Protein AF-A0AAJ4XY09-F1 (afdb_monomer_lite)

Secondary structure (DSSP, 8-state):
-PPP-----EEEEETTEEEEE-GGGTT-EEEEBTTTTBS-----HHHHHHHHHHHHHSHHHHHH-HHHHHHHTTS------SS-PPPPPHHHHHHH-GGG-

Sequence (101 aa):
MPGEYEEVPAIQGGKRCGVQWAPWMDDWFTSWSPRNSNNNAEGPWDHWVDLAIKILADPMTAIVRPEAHAVAVTLDQHDFYDETQRDLTEAELGARFPDNA

Foldseek 3Di:
DPDPDDDFDKQFLDQQWIWTADVVVPRDIATATNNVGDRDGDDDPSSVVSRVLRVLCDPVVCVVPVPSVVVSVPDDDDSSPPVPDDDDDPVRVCVVVVPVD

Structure (mmCIF, N/CA/C/O backbone):
data_AF-A0AAJ4XY09-F1
#
_entry.id   AF-A0AAJ4XY09-F1
#
loop_
_atom_site.group_PDB
_atom_site.id
_atom_site.type_symbol
_atom_site.label_atom_id
_atom_site.label_alt_id
_atom_site.label_comp_id
_atom_site.label_asym_id
_atom_site.label_entity_id
_atom_site.label_seq_id
_atom_site.pdbx_PDB_ins_code
_atom_site.Cartn_x
_atom_site.Cartn_y
_atom_site.Cartn_z
_atom_site.occupancy
_atom_site.B_iso_or_equiv
_atom_site.auth_seq_id
_atom_site.auth_comp_id
_atom_site.auth_asym_id
_atom_site.auth_atom_id
_atom_site.pdbx_PDB_model_num
ATOM 1 N N . MET A 1 1 ? 25.822 18.997 -15.446 1.00 45.72 1 MET A N 1
ATOM 2 C CA . MET A 1 1 ? 24.472 19.051 -16.045 1.00 45.72 1 MET A CA 1
ATOM 3 C C . MET A 1 1 ? 23.498 18.624 -14.962 1.00 45.72 1 MET A C 1
ATOM 5 O O . MET A 1 1 ? 23.892 17.745 -14.201 1.00 45.72 1 MET A O 1
ATOM 9 N N . PRO A 1 2 ? 22.324 19.256 -14.804 1.00 44.44 2 PRO A N 1
ATOM 10 C CA . PRO A 1 2 ? 21.312 18.721 -13.900 1.00 44.44 2 PRO A CA 1
ATOM 11 C C . PRO A 1 2 ? 21.002 17.306 -14.396 1.00 44.44 2 PRO A C 1
ATOM 13 O O . PRO A 1 2 ? 20.742 17.139 -15.587 1.00 44.44 2 PRO A O 1
ATOM 16 N N . GLY A 1 3 ? 21.189 16.312 -13.526 1.00 54.12 3 GLY A N 1
ATOM 17 C CA . GLY A 1 3 ? 21.030 14.902 -13.870 1.00 54.12 3 GLY A CA 1
ATO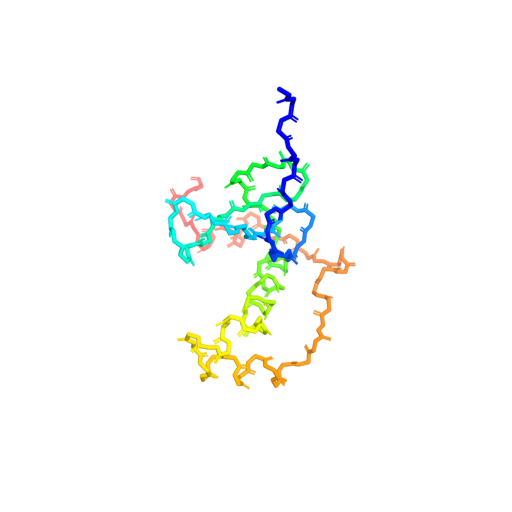M 18 C C . GLY A 1 3 ? 19.630 14.641 -14.407 1.00 54.12 3 GLY A C 1
ATOM 19 O O . GLY A 1 3 ? 18.671 15.272 -13.962 1.00 54.12 3 GLY A O 1
ATOM 20 N N . GLU A 1 4 ? 19.534 13.760 -15.395 1.00 53.94 4 GLU A N 1
ATOM 21 C CA . GLU A 1 4 ? 18.251 13.250 -15.865 1.00 53.94 4 GLU A CA 1
ATOM 22 C C . GLU A 1 4 ? 17.454 12.744 -14.656 1.00 53.94 4 GLU A C 1
ATOM 24 O O . GLU A 1 4 ? 17.968 11.989 -13.831 1.00 53.94 4 GLU A O 1
ATOM 29 N N . TYR A 1 5 ? 16.222 13.232 -14.507 1.00 57.69 5 TYR A N 1
ATOM 30 C CA . TYR A 1 5 ? 15.294 12.681 -13.529 1.00 57.69 5 TYR A CA 1
ATOM 31 C C . TYR A 1 5 ? 14.890 11.298 -14.027 1.00 57.69 5 TYR A C 1
ATOM 33 O O . TYR A 1 5 ? 14.153 11.189 -15.005 1.00 57.69 5 TYR A O 1
ATOM 41 N N . GLU A 1 6 ? 15.384 10.255 -13.371 1.00 64.69 6 GLU A N 1
ATOM 42 C CA . GLU A 1 6 ? 14.867 8.909 -13.568 1.00 64.69 6 GLU A CA 1
ATOM 43 C C . GLU A 1 6 ? 13.631 8.736 -12.682 1.00 64.69 6 GLU A C 1
ATOM 45 O O . GLU A 1 6 ? 13.673 8.964 -11.469 1.00 64.69 6 GLU A O 1
ATOM 50 N N . GLU A 1 7 ? 12.503 8.395 -13.300 1.00 71.19 7 GLU A N 1
ATOM 51 C CA . GLU A 1 7 ? 11.286 8.076 -12.566 1.00 71.19 7 GLU A CA 1
ATOM 52 C C . GLU A 1 7 ? 11.480 6.729 -11.868 1.00 71.19 7 GLU A C 1
ATOM 54 O O . GLU A 1 7 ? 11.664 5.698 -12.513 1.00 71.19 7 GLU A O 1
ATOM 59 N N . VAL A 1 8 ? 11.475 6.743 -10.536 1.00 76.81 8 VAL A N 1
ATOM 60 C CA . VAL A 1 8 ? 11.635 5.522 -9.748 1.00 76.81 8 VAL A CA 1
ATOM 61 C C . VAL A 1 8 ? 10.289 4.788 -9.695 1.00 76.81 8 VAL A C 1
ATOM 63 O O . VAL A 1 8 ? 9.316 5.380 -9.212 1.00 76.81 8 VAL A O 1
ATOM 66 N N . PRO A 1 9 ? 10.221 3.514 -10.131 1.00 85.94 9 PRO A N 1
ATOM 67 C CA . PRO A 1 9 ? 9.018 2.692 -10.069 1.00 85.94 9 PRO A CA 1
ATOM 68 C C . PRO A 1 9 ? 8.339 2.727 -8.696 1.00 85.94 9 PRO A C 1
ATOM 70 O O . PRO A 1 9 ? 8.988 2.590 -7.653 1.00 85.94 9 PRO A O 1
ATOM 73 N N . ALA A 1 10 ? 7.016 2.884 -8.702 1.00 91.12 10 ALA A N 1
ATOM 74 C CA . ALA A 1 10 ? 6.201 2.935 -7.497 1.00 91.12 10 ALA A CA 1
ATOM 75 C C . ALA A 1 10 ? 4.856 2.228 -7.697 1.00 91.12 10 ALA A C 1
ATOM 77 O O . ALA A 1 10 ? 4.264 2.284 -8.774 1.00 91.12 10 ALA A O 1
ATOM 78 N N . ILE A 1 11 ? 4.352 1.621 -6.622 1.00 92.25 11 ILE A N 1
ATOM 79 C CA . ILE A 1 11 ? 3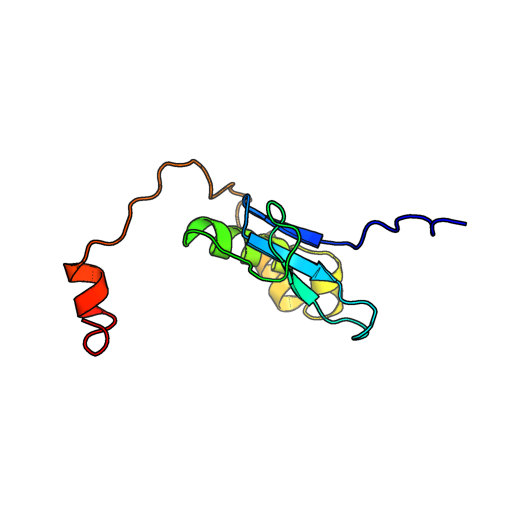.012 1.029 -6.546 1.00 92.25 11 ILE A CA 1
ATOM 80 C C . ILE A 1 11 ? 2.174 1.909 -5.618 1.00 92.25 11 ILE A C 1
ATOM 82 O O . ILE A 1 11 ? 2.573 2.186 -4.484 1.00 92.25 11 ILE A O 1
ATOM 86 N N . GLN A 1 12 ? 1.022 2.377 -6.100 1.00 90.62 12 GLN A N 1
ATOM 87 C CA . GLN A 1 12 ? 0.187 3.363 -5.406 1.00 90.62 12 GLN A CA 1
ATOM 88 C C . GLN A 1 12 ? -1.163 2.759 -5.015 1.00 90.62 12 GLN A C 1
ATOM 90 O O . GLN A 1 12 ? -1.945 2.391 -5.892 1.00 90.62 12 GLN A O 1
ATOM 95 N N . GLY A 1 13 ? -1.455 2.709 -3.714 1.00 84.56 13 GLY A N 1
ATOM 96 C CA . GLY A 1 13 ? -2.765 2.306 -3.180 1.00 84.56 13 GLY A CA 1
ATOM 97 C C . GLY A 1 13 ? -3.685 3.478 -2.836 1.00 84.56 13 GLY A C 1
ATOM 98 O O . GLY A 1 13 ? -4.795 3.294 -2.366 1.00 84.56 13 GLY A O 1
ATOM 99 N N . GLY A 1 14 ? -3.220 4.714 -3.016 1.00 85.00 14 GLY A N 1
ATOM 100 C CA . GLY A 1 14 ? -4.033 5.902 -2.795 1.00 85.00 14 GLY A CA 1
ATOM 101 C C . GLY A 1 14 ? -3.207 7.179 -2.829 1.00 85.00 14 GLY A C 1
ATOM 102 O O . GLY A 1 14 ? -1.992 7.164 -3.024 1.00 85.00 14 GLY A O 1
ATOM 103 N N . LYS A 1 15 ? -3.856 8.319 -2.571 1.00 82.50 15 LYS A N 1
ATOM 104 C CA . LYS A 1 15 ? -3.250 9.657 -2.727 1.00 82.50 15 LYS A CA 1
ATOM 105 C C . LYS A 1 15 ? -1.941 9.859 -1.951 1.00 82.50 15 LYS A C 1
ATOM 107 O O . LYS A 1 15 ? -1.072 10.622 -2.367 1.00 82.50 15 LYS A O 1
ATOM 112 N N . ARG A 1 16 ? -1.830 9.239 -0.779 1.00 89.12 16 ARG A N 1
ATOM 113 C CA . ARG A 1 16 ? -0.708 9.394 0.160 1.00 89.12 16 ARG A CA 1
ATOM 114 C C . ARG A 1 16 ? -0.085 8.056 0.574 1.00 89.12 16 ARG A C 1
ATOM 116 O O . ARG A 1 16 ? 0.825 8.064 1.395 1.00 89.12 16 ARG A O 1
ATOM 123 N N . CYS A 1 17 ? -0.550 6.945 0.004 1.00 92.94 17 CYS A N 1
ATOM 124 C CA . CYS A 1 17 ? -0.192 5.593 0.416 1.00 92.94 17 CYS A CA 1
ATOM 125 C C . CYS A 1 17 ? 0.375 4.820 -0.779 1.00 92.94 17 CYS A C 1
ATOM 127 O O . CYS A 1 17 ? -0.321 4.579 -1.768 1.00 92.94 17 CYS A O 1
ATOM 129 N N . GLY A 1 18 ? 1.648 4.454 -0.699 1.00 94.25 18 GLY A N 1
ATOM 130 C CA . GLY A 1 18 ? 2.331 3.697 -1.733 1.00 94.25 18 GLY A CA 1
ATOM 131 C C . GLY A 1 18 ? 3.656 3.127 -1.250 1.00 94.25 18 GLY A C 1
ATOM 132 O O . GLY A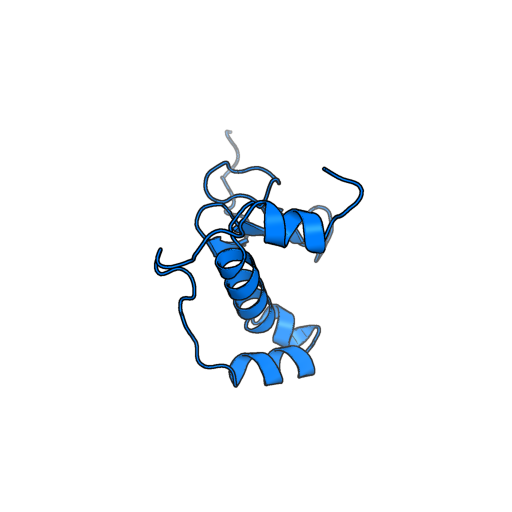 1 18 ? 4.089 3.359 -0.116 1.00 94.25 18 GLY A O 1
ATOM 133 N N . VAL A 1 19 ? 4.308 2.394 -2.145 1.00 95.25 19 VAL A N 1
ATOM 134 C CA . VAL A 1 19 ? 5.693 1.952 -1.994 1.00 95.25 19 VAL A CA 1
ATOM 135 C C . VAL A 1 19 ? 6.500 2.357 -3.219 1.00 95.25 19 VAL A C 1
ATOM 137 O O . VAL A 1 19 ? 5.978 2.369 -4.332 1.00 95.25 19 VAL A O 1
ATOM 140 N N . GLN A 1 20 ? 7.769 2.689 -3.015 1.00 94.44 20 GLN A N 1
ATOM 141 C CA . GLN A 1 20 ? 8.697 3.075 -4.074 1.00 94.44 20 GLN A CA 1
ATOM 142 C C . GLN A 1 20 ? 9.936 2.186 -4.017 1.00 94.44 20 GLN A C 1
ATOM 144 O O . GLN A 1 20 ? 10.436 1.891 -2.925 1.00 94.44 20 GLN A O 1
ATOM 149 N N . TRP A 1 21 ? 10.417 1.757 -5.184 1.00 92.56 21 TRP A N 1
ATOM 150 C CA . TRP A 1 21 ? 11.645 0.977 -5.282 1.00 92.56 21 TRP A CA 1
ATOM 151 C C . TRP A 1 21 ? 12.827 1.780 -4.722 1.00 92.56 21 TRP A C 1
ATOM 153 O O . TRP A 1 21 ? 12.983 2.965 -5.004 1.00 92.56 21 TRP A O 1
ATOM 163 N N . ALA A 1 22 ? 13.655 1.153 -3.896 1.00 90.62 22 ALA A N 1
ATOM 164 C CA . ALA A 1 22 ? 14.868 1.740 -3.353 1.00 90.62 22 ALA A CA 1
ATOM 165 C C . ALA A 1 22 ? 16.072 1.088 -4.048 1.00 90.62 22 ALA A C 1
ATOM 167 O O . ALA A 1 22 ? 16.619 0.125 -3.518 1.00 90.62 22 ALA A O 1
ATOM 168 N N . PRO A 1 23 ? 16.528 1.600 -5.209 1.00 86.44 23 PRO A N 1
ATOM 169 C CA . PRO A 1 23 ? 17.584 0.951 -5.996 1.00 86.44 23 PRO A CA 1
ATOM 170 C C . PRO A 1 23 ? 18.928 0.862 -5.258 1.00 86.44 23 PRO A C 1
ATOM 172 O O . PRO A 1 23 ? 19.768 0.027 -5.568 1.00 86.44 23 PRO A O 1
ATOM 175 N N . TRP A 1 24 ? 19.138 1.712 -4.251 1.00 86.00 24 TRP A N 1
ATOM 176 C CA . TRP A 1 24 ? 20.308 1.674 -3.369 1.00 86.00 24 TRP A CA 1
ATOM 177 C C . TRP A 1 24 ? 20.240 0.558 -2.307 1.00 86.00 24 TRP A C 1
ATOM 179 O O . TRP A 1 24 ? 21.202 0.367 -1.567 1.00 86.00 24 TRP A O 1
ATOM 189 N N . MET A 1 25 ? 19.117 -0.160 -2.231 1.00 89.62 25 MET A N 1
ATOM 190 C CA . MET A 1 25 ? 18.871 -1.336 -1.392 1.00 89.62 25 MET A CA 1
ATOM 191 C C . MET A 1 25 ? 18.520 -2.568 -2.245 1.00 89.62 25 MET A C 1
ATOM 193 O O . MET A 1 25 ? 17.739 -3.413 -1.816 1.00 89.62 25 MET A O 1
ATOM 197 N N . ASP A 1 26 ? 19.056 -2.662 -3.462 1.00 88.62 26 ASP A N 1
ATOM 198 C CA . ASP A 1 26 ? 18.799 -3.763 -4.394 1.00 88.62 26 ASP A CA 1
ATOM 199 C C . ASP A 1 26 ? 17.316 -3.899 -4.771 1.00 88.62 26 ASP A C 1
ATOM 201 O O . ASP A 1 26 ? 16.803 -3.058 -5.498 1.00 88.62 26 ASP A O 1
ATOM 205 N N . ASP A 1 27 ? 16.617 -4.944 -4.323 1.00 85.81 27 ASP A N 1
ATOM 206 C CA . ASP A 1 27 ? 15.222 -5.258 -4.663 1.00 85.81 27 ASP A CA 1
ATOM 207 C C . ASP A 1 27 ? 14.203 -4.764 -3.619 1.00 85.81 27 ASP A C 1
ATOM 209 O O . ASP A 1 27 ? 13.033 -5.153 -3.638 1.00 85.81 27 ASP A O 1
ATOM 213 N N . TRP A 1 28 ? 14.625 -3.889 -2.703 1.00 89.75 28 TRP A N 1
ATOM 214 C CA . TRP A 1 28 ? 13.768 -3.411 -1.623 1.00 89.75 28 TRP A CA 1
ATOM 215 C C . TRP A 1 28 ? 12.846 -2.282 -2.064 1.00 89.75 28 TRP A C 1
ATOM 217 O O . TRP A 1 28 ? 13.191 -1.422 -2.871 1.00 89.75 28 TRP A O 1
ATOM 227 N N . PHE A 1 29 ? 11.679 -2.235 -1.432 1.00 92.50 29 PHE A N 1
ATOM 228 C CA . PHE A 1 29 ? 10.723 -1.146 -1.558 1.00 92.50 29 PHE A CA 1
ATOM 229 C C . PHE A 1 29 ? 10.560 -0.459 -0.208 1.00 92.50 29 PHE A C 1
ATOM 231 O O . PHE A 1 29 ? 10.552 -1.102 0.842 1.00 92.50 29 PHE A O 1
ATOM 238 N N . THR A 1 30 ? 10.416 0.860 -0.231 1.00 93.44 30 THR A N 1
ATOM 239 C CA . THR A 1 30 ? 10.200 1.673 0.970 1.00 93.44 30 THR A CA 1
ATOM 240 C C . THR A 1 30 ? 8.818 2.303 0.934 1.00 93.44 30 THR A C 1
ATOM 242 O O . THR A 1 30 ? 8.269 2.538 -0.144 1.00 93.44 30 THR A O 1
ATOM 245 N N . SER A 1 31 ? 8.241 2.576 2.109 1.00 93.69 31 SER A N 1
ATOM 246 C CA . SER A 1 31 ? 7.015 3.371 2.206 1.00 93.69 31 SER A CA 1
ATOM 247 C C . SER A 1 31 ? 7.206 4.687 1.466 1.00 93.69 31 SER A C 1
ATOM 249 O O . SER A 1 31 ? 8.268 5.300 1.562 1.00 93.69 31 SER A O 1
ATOM 251 N N . TRP A 1 32 ? 6.189 5.122 0.730 1.00 93.81 32 TRP A N 1
ATOM 252 C CA . TRP A 1 32 ? 6.241 6.346 -0.052 1.00 93.81 32 TRP A CA 1
ATOM 253 C C . TRP A 1 32 ? 4.877 7.035 -0.109 1.00 93.81 32 TRP A C 1
ATOM 255 O O . TRP A 1 32 ? 3.835 6.392 -0.225 1.00 93.81 32 TRP A O 1
ATOM 265 N N . SER A 1 33 ? 4.887 8.363 -0.025 1.00 91.81 33 SER A N 1
ATOM 266 C CA . SER A 1 33 ? 3.708 9.208 -0.182 1.00 91.81 33 SER A CA 1
ATOM 267 C C . SER A 1 33 ? 3.708 9.849 -1.569 1.00 91.81 33 SER A C 1
ATOM 269 O O . SER A 1 33 ? 4.491 10.778 -1.782 1.00 91.81 33 SER A O 1
ATOM 271 N N . PRO A 1 34 ? 2.807 9.456 -2.491 1.00 86.62 34 PRO A N 1
ATOM 272 C CA . PRO A 1 34 ? 2.746 10.058 -3.824 1.00 86.62 34 PRO A CA 1
ATOM 273 C C . PRO A 1 34 ? 2.516 11.570 -3.797 1.00 86.62 34 PRO A C 1
ATOM 275 O O . PRO A 1 34 ? 3.096 12.318 -4.578 1.00 86.62 34 PRO A O 1
ATOM 278 N N . ARG A 1 35 ? 1.702 12.046 -2.846 1.00 87.75 35 ARG A N 1
ATOM 279 C CA . ARG A 1 35 ? 1.418 13.475 -2.671 1.00 87.75 35 ARG A CA 1
ATOM 280 C C . ARG A 1 35 ? 2.603 14.272 -2.128 1.00 87.75 35 ARG A C 1
ATOM 282 O O . ARG A 1 35 ? 2.800 15.407 -2.552 1.00 87.75 35 ARG A O 1
ATOM 289 N N . ASN A 1 36 ? 3.308 13.736 -1.132 1.00 88.12 36 ASN A N 1
ATOM 290 C CA . ASN A 1 36 ? 4.330 14.486 -0.392 1.00 88.12 36 ASN A CA 1
ATOM 291 C C . ASN A 1 36 ? 5.757 14.176 -0.874 1.00 88.12 36 ASN A C 1
ATOM 293 O O . ASN A 1 36 ? 6.696 14.830 -0.430 1.00 88.12 36 ASN A O 1
ATOM 297 N N . SER A 1 37 ? 5.917 13.182 -1.755 1.00 89.19 37 SER A N 1
ATOM 298 C CA . SER A 1 37 ? 7.196 12.693 -2.273 1.00 89.19 37 SER A CA 1
ATOM 299 C C . SER A 1 37 ? 8.221 12.396 -1.169 1.00 89.19 37 SER A C 1
ATOM 301 O O . SER A 1 37 ? 9.385 12.784 -1.255 1.00 89.19 37 SER A O 1
ATOM 303 N N . ASN A 1 38 ? 7.779 11.729 -0.103 1.00 89.06 38 ASN A N 1
ATOM 304 C CA . ASN A 1 38 ? 8.610 11.340 1.036 1.00 89.06 38 ASN A CA 1
ATOM 305 C C . ASN A 1 38 ? 8.267 9.920 1.501 1.00 89.06 38 ASN A C 1
ATOM 307 O O . ASN A 1 38 ? 7.310 9.322 1.013 1.00 89.06 38 ASN A O 1
ATOM 311 N N . ASN A 1 39 ? 9.007 9.391 2.476 1.00 90.06 39 ASN A N 1
ATOM 312 C CA . ASN A 1 39 ? 8.819 8.019 2.946 1.00 90.06 39 ASN A CA 1
ATOM 313 C C . ASN A 1 39 ? 7.694 7.820 3.980 1.00 90.06 39 ASN A C 1
ATOM 315 O O . ASN A 1 39 ? 7.676 6.819 4.694 1.00 90.06 39 ASN A O 1
ATOM 319 N N . ASN A 1 40 ? 6.726 8.738 4.043 1.00 90.19 40 ASN A N 1
ATOM 320 C CA . ASN A 1 40 ? 5.612 8.681 4.990 1.00 90.19 40 ASN A CA 1
ATOM 321 C C . ASN A 1 40 ? 4.329 8.248 4.276 1.00 90.19 40 ASN A C 1
ATOM 323 O O . ASN A 1 40 ? 3.444 9.068 4.029 1.00 90.19 40 ASN A O 1
ATOM 327 N N . ALA A 1 41 ? 4.241 6.965 3.919 1.00 91.25 41 ALA A N 1
ATOM 328 C CA . ALA A 1 41 ? 2.991 6.405 3.416 1.00 91.25 41 ALA A CA 1
ATOM 329 C C . ALA A 1 41 ? 1.908 6.531 4.499 1.00 91.25 41 ALA A C 1
ATOM 331 O O . ALA A 1 41 ? 2.062 6.023 5.608 1.00 91.25 41 ALA A O 1
ATOM 332 N N . GLU A 1 42 ? 0.823 7.226 4.177 1.00 90.44 42 GLU A N 1
ATOM 333 C CA . GLU A 1 42 ? -0.281 7.499 5.092 1.00 90.44 42 GLU A CA 1
ATOM 334 C C . GLU A 1 42 ? -1.617 7.351 4.361 1.00 90.44 42 GLU A C 1
ATOM 336 O O . GLU A 1 42 ? -1.753 7.665 3.174 1.00 90.44 42 GLU A O 1
ATOM 341 N N . GLY A 1 43 ? -2.630 6.873 5.073 1.00 87.75 43 GLY A N 1
ATOM 342 C CA . GLY A 1 43 ? -3.957 6.705 4.509 1.00 87.75 43 GLY A CA 1
ATOM 343 C C . GLY A 1 43 ? -4.909 5.949 5.433 1.00 87.75 43 GLY A C 1
ATOM 344 O O . GLY A 1 43 ? -4.449 5.296 6.375 1.00 87.75 43 GLY A O 1
ATOM 345 N N . PRO A 1 44 ? -6.219 6.062 5.170 1.00 88.06 44 PRO A N 1
ATOM 346 C CA . PRO A 1 44 ? -7.243 5.201 5.748 1.00 88.06 44 PRO A CA 1
ATOM 347 C C . PRO A 1 44 ? -7.052 3.724 5.348 1.00 88.06 44 PRO A C 1
ATOM 349 O O . PRO A 1 44 ? -6.189 3.380 4.540 1.00 88.06 44 PRO A O 1
ATOM 352 N N . TRP A 1 45 ? -7.800 2.827 5.998 1.00 87.62 45 TRP A N 1
ATOM 353 C CA . TRP A 1 45 ? -7.615 1.371 5.881 1.00 87.62 45 TRP A CA 1
ATOM 354 C C . TRP A 1 45 ? -7.790 0.828 4.461 1.00 87.62 45 TRP A C 1
ATOM 356 O O . TRP A 1 45 ? -7.035 -0.046 4.047 1.00 87.62 45 TRP A O 1
ATOM 366 N N . ASP A 1 46 ? -8.760 1.352 3.729 1.00 87.19 46 ASP A N 1
ATOM 367 C CA . ASP A 1 46 ? -9.017 1.082 2.314 1.00 87.19 46 ASP A CA 1
ATOM 368 C C . ASP A 1 46 ? -7.787 1.334 1.430 1.00 87.19 46 ASP A C 1
ATOM 370 O O . ASP A 1 46 ? -7.433 0.462 0.641 1.00 87.19 46 ASP A O 1
ATOM 374 N N . HIS A 1 47 ? -7.061 2.443 1.627 1.00 89.00 47 HIS A N 1
ATOM 375 C CA . HIS A 1 47 ? -5.819 2.715 0.893 1.00 89.00 47 HIS A CA 1
ATOM 376 C C . HIS A 1 47 ? -4.762 1.629 1.141 1.00 89.00 47 HIS A C 1
ATOM 378 O O . HIS A 1 47 ? -4.023 1.248 0.233 1.00 89.00 47 HIS A O 1
ATOM 384 N N . TRP A 1 48 ? -4.658 1.137 2.381 1.00 90.81 48 TRP A N 1
ATOM 385 C CA . TRP A 1 48 ? -3.707 0.078 2.732 1.00 90.81 48 TRP A CA 1
ATOM 386 C C . TRP A 1 48 ? -4.111 -1.276 2.148 1.00 90.81 48 TRP A C 1
ATOM 388 O O . TRP A 1 48 ? -3.244 -2.028 1.704 1.00 90.81 48 TRP A O 1
ATOM 398 N N . VAL A 1 49 ? -5.410 -1.586 2.139 1.00 89.50 49 VAL A N 1
ATOM 399 C CA . VAL A 1 49 ? -5.946 -2.809 1.526 1.00 89.50 49 VAL A CA 1
ATOM 400 C C . VAL A 1 49 ? -5.724 -2.789 0.015 1.00 89.50 49 VAL A C 1
ATOM 402 O O . VAL A 1 49 ? -5.190 -3.754 -0.530 1.00 89.50 49 VAL A O 1
ATOM 405 N N . ASP A 1 50 ? -6.047 -1.678 -0.645 1.00 88.56 50 ASP A N 1
ATOM 406 C CA . ASP A 1 50 ? -5.820 -1.494 -2.078 1.00 88.56 50 ASP A CA 1
ATOM 407 C C . ASP A 1 50 ? -4.323 -1.575 -2.428 1.00 88.56 50 ASP A C 1
ATOM 409 O O . ASP A 1 50 ? -3.931 -2.304 -3.344 1.00 88.56 50 ASP A O 1
ATOM 413 N N . LEU A 1 51 ? -3.453 -0.935 -1.633 1.00 91.50 51 LEU A N 1
ATOM 414 C CA . LEU A 1 51 ? -2.001 -1.063 -1.790 1.00 91.50 51 LEU A CA 1
ATOM 415 C C . LEU A 1 51 ? -1.548 -2.526 -1.701 1.00 91.50 51 LEU A C 1
ATOM 417 O O . LEU A 1 51 ? -0.758 -2.974 -2.531 1.00 91.50 51 LEU A O 1
ATOM 421 N N . ALA A 1 52 ? -2.034 -3.275 -0.709 1.00 91.50 52 ALA A N 1
ATOM 422 C CA . ALA A 1 52 ? -1.660 -4.673 -0.526 1.00 91.50 52 ALA A CA 1
ATOM 423 C C . ALA A 1 52 ? -2.080 -5.536 -1.725 1.00 91.50 52 ALA A C 1
ATOM 425 O O . ALA A 1 52 ? -1.279 -6.334 -2.211 1.00 91.50 52 ALA A O 1
ATOM 426 N N . ILE A 1 53 ? -3.296 -5.347 -2.242 1.00 90.62 53 ILE A N 1
ATOM 427 C CA . ILE A 1 53 ? -3.786 -6.072 -3.423 1.00 90.62 53 ILE A CA 1
ATOM 428 C C . ILE A 1 53 ? -2.926 -5.744 -4.645 1.00 90.62 53 ILE A C 1
ATOM 430 O O . ILE A 1 53 ? -2.496 -6.658 -5.348 1.00 90.62 53 ILE A O 1
ATOM 434 N N . LYS A 1 54 ? -2.602 -4.465 -4.863 1.00 90.81 54 LYS A N 1
ATOM 435 C CA . LYS A 1 54 ? -1.740 -4.030 -5.970 1.00 90.81 54 LYS A CA 1
ATOM 436 C C . LYS A 1 54 ? -0.325 -4.596 -5.873 1.00 90.81 54 LYS A C 1
ATOM 438 O O . LYS A 1 54 ? 0.193 -5.065 -6.878 1.00 90.81 54 LYS A O 1
ATOM 443 N N . ILE A 1 55 ? 0.275 -4.621 -4.678 1.00 93.00 55 ILE A N 1
ATOM 444 C CA . ILE A 1 55 ? 1.579 -5.268 -4.449 1.00 93.00 55 ILE A CA 1
ATOM 445 C C . ILE A 1 55 ? 1.500 -6.753 -4.808 1.00 93.00 55 ILE A C 1
ATOM 447 O O . ILE A 1 55 ? 2.377 -7.273 -5.494 1.00 93.00 55 ILE A O 1
ATOM 451 N N . LEU A 1 56 ? 0.454 -7.453 -4.366 1.00 93.44 56 LEU A N 1
ATOM 452 C CA . LEU A 1 56 ? 0.317 -8.882 -4.635 1.00 93.44 56 LEU A CA 1
ATOM 453 C C . LEU A 1 56 ? 0.052 -9.186 -6.120 1.00 93.44 56 LEU A C 1
ATOM 455 O O . LEU A 1 56 ? 0.539 -10.191 -6.638 1.00 93.44 56 LEU A O 1
ATOM 459 N N . ALA A 1 57 ? -0.675 -8.311 -6.813 1.00 91.50 57 ALA A N 1
ATOM 460 C CA . ALA A 1 57 ? -0.947 -8.408 -8.244 1.00 91.50 57 ALA A CA 1
ATOM 461 C C . ALA A 1 57 ? 0.234 -7.966 -9.135 1.00 91.50 57 ALA A C 1
ATOM 463 O O . ALA A 1 57 ? 0.169 -8.142 -10.351 1.00 91.50 57 ALA A O 1
ATOM 464 N N . ASP A 1 58 ? 1.310 -7.417 -8.565 1.00 92.12 58 ASP A N 1
ATOM 465 C CA . ASP A 1 58 ? 2.458 -6.926 -9.331 1.00 92.12 58 ASP A CA 1
ATOM 466 C C . ASP A 1 58 ? 3.254 -8.073 -10.004 1.00 92.12 58 ASP A C 1
ATOM 468 O O . ASP A 1 58 ? 3.453 -9.134 -9.393 1.00 92.12 58 ASP A O 1
ATOM 472 N N . PRO A 1 59 ? 3.759 -7.892 -11.244 1.00 92.44 59 PRO A N 1
ATOM 473 C CA . PRO A 1 59 ? 4.595 -8.883 -11.923 1.00 92.44 59 PRO A CA 1
ATOM 474 C C . PRO A 1 59 ? 5.856 -9.303 -11.155 1.00 92.44 59 PRO A C 1
ATOM 476 O O . PRO A 1 59 ? 6.272 -10.457 -11.263 1.00 92.44 59 PRO A O 1
ATOM 479 N N . MET A 1 60 ? 6.469 -8.420 -10.360 1.00 91.56 60 MET A N 1
ATOM 480 C CA . MET A 1 60 ? 7.606 -8.788 -9.511 1.00 91.56 60 MET A CA 1
ATOM 481 C C . MET A 1 60 ? 7.182 -9.794 -8.442 1.00 91.56 60 MET A C 1
ATOM 483 O O . MET A 1 60 ? 7.908 -10.752 -8.170 1.00 91.56 60 MET A O 1
ATOM 487 N N . THR A 1 61 ? 5.972 -9.654 -7.898 1.00 92.75 61 THR A N 1
ATOM 488 C CA . THR A 1 61 ? 5.422 -10.606 -6.928 1.00 92.75 61 THR A CA 1
ATOM 489 C C . THR A 1 61 ? 5.170 -11.973 -7.559 1.00 92.75 61 THR A C 1
ATOM 491 O O . THR A 1 61 ? 5.429 -12.991 -6.915 1.00 92.75 61 THR A O 1
ATOM 494 N N . ALA A 1 62 ? 4.777 -12.029 -8.835 1.00 94.81 62 ALA A N 1
ATOM 495 C CA . ALA A 1 62 ? 4.678 -13.289 -9.578 1.00 94.81 62 ALA A CA 1
ATOM 496 C C . ALA A 1 62 ? 6.021 -14.044 -9.658 1.00 94.81 62 ALA A C 1
ATOM 498 O O . ALA A 1 62 ? 6.030 -15.274 -9.707 1.00 94.81 62 ALA A O 1
ATOM 499 N N . ILE A 1 63 ? 7.148 -13.323 -9.634 1.00 94.38 63 ILE A N 1
ATOM 500 C CA . ILE A 1 63 ? 8.500 -13.897 -9.657 1.00 94.38 63 ILE A CA 1
ATOM 501 C C . ILE A 1 63 ? 8.918 -14.361 -8.257 1.00 94.38 63 ILE A C 1
ATOM 503 O O . ILE A 1 63 ? 9.354 -15.500 -8.090 1.00 94.38 63 ILE A O 1
ATOM 507 N N . VAL A 1 64 ? 8.801 -13.494 -7.243 1.00 93.94 64 VAL A N 1
ATOM 508 C CA . VAL A 1 64 ? 9.374 -13.760 -5.908 1.00 93.94 64 VAL A CA 1
ATOM 509 C C . VAL A 1 64 ? 8.443 -14.537 -4.973 1.00 93.94 64 VAL A C 1
ATOM 511 O O . VAL A 1 64 ? 8.907 -15.184 -4.032 1.00 93.94 64 VAL A O 1
ATOM 514 N N . ARG A 1 65 ? 7.124 -14.469 -5.197 1.00 95.19 65 ARG A N 1
ATOM 515 C CA . ARG A 1 65 ? 6.073 -15.092 -4.372 1.00 95.19 65 ARG A CA 1
ATOM 516 C C . ARG A 1 65 ? 4.8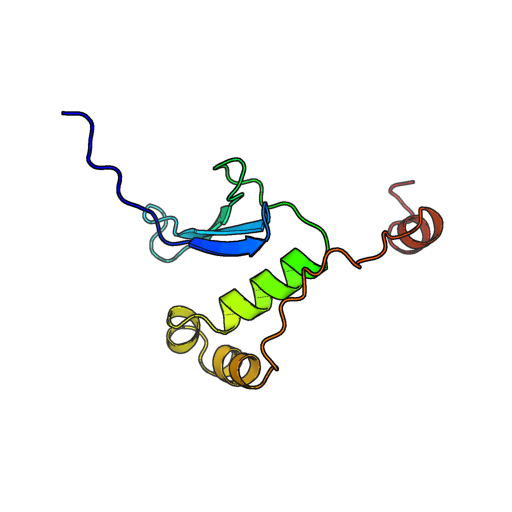82 -15.555 -5.237 1.00 95.19 65 ARG A C 1
ATOM 518 O O . ARG A 1 65 ? 3.760 -15.079 -5.043 1.00 95.19 65 ARG A O 1
ATOM 525 N N . PRO A 1 66 ? 5.082 -16.525 -6.149 1.00 96.19 66 PRO A N 1
ATOM 526 C CA . PRO A 1 66 ? 4.072 -16.931 -7.132 1.00 96.19 66 PRO A CA 1
ATOM 527 C C . PRO A 1 66 ? 2.741 -17.395 -6.519 1.00 96.19 66 PRO A C 1
ATOM 529 O O . PRO A 1 66 ? 1.684 -17.102 -7.067 1.00 96.19 66 PRO A O 1
ATOM 532 N N . GLU A 1 67 ? 2.760 -18.071 -5.366 1.00 96.12 67 GLU A N 1
ATOM 533 C CA . GLU A 1 67 ? 1.533 -18.517 -4.684 1.00 96.12 67 GLU A CA 1
ATOM 534 C C . GLU A 1 67 ? 0.675 -17.342 -4.188 1.00 96.12 67 GLU A C 1
ATOM 536 O O . GLU A 1 67 ? -0.547 -17.368 -4.309 1.00 96.1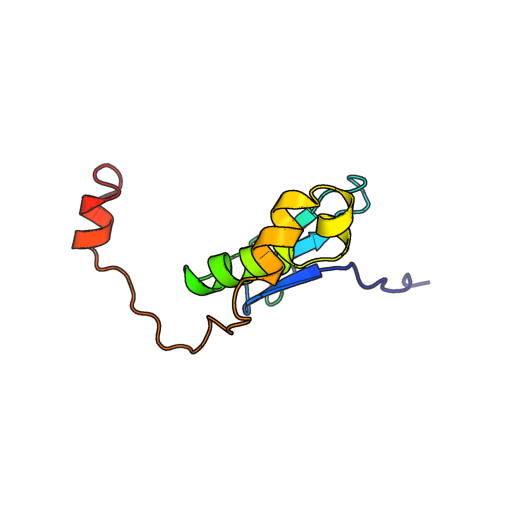2 67 GLU A O 1
ATOM 541 N N . ALA A 1 68 ? 1.311 -16.287 -3.668 1.00 94.12 68 ALA A N 1
ATOM 542 C CA . ALA A 1 68 ? 0.609 -15.103 -3.182 1.00 94.12 68 ALA A CA 1
ATOM 543 C C . ALA A 1 68 ? 0.015 -14.297 -4.348 1.00 94.12 68 ALA A C 1
ATOM 545 O O . ALA A 1 68 ? -1.132 -13.855 -4.276 1.00 94.12 68 ALA A O 1
ATOM 546 N N . HIS A 1 69 ? 0.769 -14.184 -5.446 1.00 95.56 69 HIS A N 1
ATOM 547 C CA . HIS A 1 69 ? 0.283 -13.593 -6.690 1.00 95.56 69 HIS A CA 1
ATOM 548 C C . HIS A 1 69 ? -0.931 -14.351 -7.241 1.00 95.56 69 HIS A C 1
ATOM 550 O O . HIS A 1 69 ? -1.946 -13.739 -7.564 1.00 95.56 69 HIS A O 1
ATOM 556 N N . ALA A 1 70 ? -0.863 -15.687 -7.278 1.00 93.44 70 ALA A N 1
ATOM 557 C CA . ALA A 1 70 ? -1.947 -16.534 -7.769 1.00 93.44 70 ALA A CA 1
ATOM 558 C C . ALA A 1 70 ? -3.252 -16.351 -6.978 1.00 93.44 70 ALA A C 1
ATOM 560 O O . ALA A 1 70 ? -4.324 -16.393 -7.570 1.00 93.44 70 ALA A O 1
ATOM 561 N N . VAL A 1 71 ? -3.182 -16.114 -5.663 1.00 91.12 71 VAL A N 1
ATOM 562 C CA . VAL A 1 71 ? -4.367 -15.778 -4.855 1.00 91.12 71 VAL A CA 1
ATOM 563 C C . VAL A 1 71 ? -4.881 -14.383 -5.204 1.00 91.12 71 VAL A C 1
ATOM 565 O O . VAL A 1 71 ? -6.076 -14.208 -5.425 1.00 91.12 71 VAL A O 1
ATOM 568 N N . ALA A 1 72 ? -3.998 -13.390 -5.291 1.00 89.00 72 ALA A N 1
ATOM 569 C CA . ALA A 1 72 ? -4.406 -12.006 -5.514 1.00 89.00 72 ALA A CA 1
ATOM 570 C C . ALA A 1 72 ? -5.090 -11.781 -6.866 1.00 89.00 72 ALA A C 1
ATOM 572 O O . ALA A 1 72 ? -6.061 -11.036 -6.928 1.00 89.00 72 ALA A O 1
ATOM 573 N N . VAL A 1 73 ? -4.662 -12.474 -7.925 1.00 88.44 73 VAL A N 1
ATOM 574 C CA . VAL A 1 73 ? -5.314 -12.380 -9.245 1.00 88.44 73 VAL A CA 1
ATOM 575 C C . VAL A 1 73 ? -6.712 -13.012 -9.291 1.00 88.44 73 VAL A C 1
ATOM 577 O O . VAL A 1 73 ? -7.421 -12.833 -10.277 1.00 88.44 73 VAL A O 1
ATOM 580 N N . THR A 1 74 ? -7.118 -13.750 -8.250 1.00 88.81 74 THR A N 1
ATOM 581 C CA . THR A 1 74 ? -8.499 -14.254 -8.107 1.00 88.81 74 THR A CA 1
ATOM 582 C C . THR A 1 74 ? -9.421 -13.289 -7.372 1.00 88.81 74 THR A C 1
ATOM 584 O O . THR A 1 74 ? -10.630 -13.507 -7.358 1.00 88.81 74 THR A O 1
ATOM 587 N N . LEU A 1 75 ? -8.868 -12.247 -6.746 1.00 83.94 75 LEU A N 1
ATOM 588 C CA . LEU A 1 75 ? -9.663 -11.208 -6.109 1.00 83.94 75 LEU A CA 1
ATOM 589 C C . LEU A 1 75 ? -10.257 -10.317 -7.198 1.00 83.94 75 LEU A C 1
ATOM 591 O O . LEU A 1 75 ? -9.549 -9.902 -8.120 1.00 83.94 75 LEU A O 1
ATOM 595 N N . ASP A 1 76 ? -11.545 -10.003 -7.078 1.00 78.75 76 ASP A N 1
ATOM 596 C CA . ASP A 1 76 ? -12.157 -8.994 -7.935 1.00 78.75 76 ASP A CA 1
ATOM 597 C C . ASP A 1 76 ? -11.395 -7.679 -7.758 1.00 78.75 76 ASP A C 1
ATOM 599 O O . ASP A 1 76 ? -11.241 -7.177 -6.640 1.00 78.75 76 ASP A O 1
ATOM 603 N N . GLN A 1 77 ? -10.892 -7.129 -8.865 1.00 70.75 77 GLN A N 1
ATOM 604 C CA . GLN A 1 77 ? -10.263 -5.818 -8.831 1.00 70.75 77 GLN A CA 1
ATOM 605 C C . GLN A 1 77 ? -11.338 -4.784 -8.518 1.00 70.75 77 GLN A C 1
ATOM 607 O O . GLN A 1 77 ? -12.231 -4.519 -9.323 1.00 70.75 77 GLN A O 1
ATOM 612 N N . HIS A 1 78 ? -11.251 -4.232 -7.318 1.00 69.25 78 HIS A N 1
ATOM 613 C CA . HIS A 1 78 ? -12.153 -3.221 -6.814 1.00 69.25 78 HIS A CA 1
ATOM 614 C C . HIS A 1 78 ? -11.324 -2.032 -6.349 1.00 69.25 78 HIS A C 1
ATOM 616 O O . HIS A 1 78 ? -10.333 -2.211 -5.643 1.00 69.25 78 HIS A O 1
ATOM 622 N N . ASP A 1 79 ? -11.723 -0.833 -6.761 1.00 72.19 79 ASP A N 1
ATOM 623 C CA . ASP A 1 79 ? -11.157 0.386 -6.202 1.00 72.19 79 ASP A CA 1
ATOM 624 C C . ASP A 1 79 ? -11.806 0.606 -4.837 1.00 72.19 79 ASP A C 1
ATOM 626 O O . ASP A 1 79 ? -12.955 1.033 -4.746 1.00 72.19 79 ASP A O 1
ATOM 630 N N . PHE A 1 80 ? -11.097 0.219 -3.777 1.00 75.62 80 PHE A N 1
ATOM 631 C CA . PHE A 1 80 ? -11.609 0.340 -2.413 1.00 75.62 80 PHE A CA 1
ATOM 632 C C . PHE A 1 80 ? -11.675 1.794 -1.936 1.00 75.62 80 PHE A C 1
ATOM 634 O O . PHE A 1 80 ? -12.321 2.056 -0.925 1.00 75.62 80 PHE A O 1
ATOM 641 N N . TYR A 1 81 ? -11.024 2.727 -2.638 1.00 73.00 81 TYR A N 1
ATOM 642 C CA . TYR A 1 81 ? -11.089 4.146 -2.323 1.00 73.00 81 TYR A CA 1
ATOM 643 C C . TYR A 1 81 ? -12.215 4.820 -3.116 1.00 73.00 81 TYR A C 1
ATOM 645 O O . TYR A 1 81 ? -12.007 5.386 -4.188 1.00 73.00 81 TYR A O 1
ATOM 653 N N . ASP A 1 82 ? -13.423 4.792 -2.559 1.00 76.19 82 ASP A N 1
ATOM 654 C CA . ASP A 1 82 ? -14.604 5.463 -3.120 1.00 76.19 82 ASP A CA 1
ATOM 655 C C . ASP A 1 82 ? -15.078 6.669 -2.286 1.00 76.19 82 ASP A C 1
ATOM 657 O O . ASP A 1 82 ? -16.142 7.233 -2.540 1.00 76.19 82 ASP A O 1
ATOM 661 N N . GLU A 1 83 ? -14.272 7.077 -1.300 1.00 76.75 83 GLU A N 1
ATOM 662 C CA . GLU A 1 83 ? -14.561 8.150 -0.339 1.00 76.75 83 GLU A CA 1
ATOM 663 C C . GLU A 1 83 ? -15.785 7.880 0.559 1.00 76.75 83 GLU A C 1
ATOM 665 O O . GLU A 1 83 ? -16.262 8.786 1.248 1.00 76.75 83 GLU A O 1
ATOM 670 N N . THR A 1 84 ? -16.295 6.642 0.590 1.00 81.62 84 THR A N 1
ATOM 671 C CA . THR A 1 84 ? -17.442 6.250 1.424 1.00 81.62 84 THR A CA 1
ATOM 672 C C . THR A 1 84 ? -17.043 5.610 2.752 1.00 81.62 84 THR A C 1
ATOM 674 O O . THR A 1 84 ? -17.921 5.232 3.538 1.00 81.62 84 THR A O 1
ATOM 677 N N . GLN A 1 85 ? -15.741 5.495 3.046 1.00 81.56 85 GLN A N 1
ATOM 678 C CA . GLN A 1 85 ? -15.297 4.886 4.294 1.00 81.56 85 GLN A CA 1
ATOM 679 C C . GLN A 1 85 ? -15.843 5.631 5.521 1.00 81.56 85 GLN A C 1
ATOM 681 O O . GLN A 1 85 ? -15.956 6.858 5.546 1.00 81.56 85 GLN A O 1
ATOM 686 N N . ARG A 1 86 ? -16.150 4.874 6.580 1.00 88.12 86 ARG A N 1
ATOM 687 C CA . ARG A 1 86 ? -16.425 5.450 7.900 1.00 88.12 86 ARG A CA 1
ATOM 688 C C . ARG A 1 86 ? -15.144 5.532 8.718 1.00 88.12 86 ARG A C 1
ATOM 690 O O . ARG A 1 86 ? -14.319 4.618 8.676 1.00 88.12 86 ARG A O 1
ATOM 697 N N . ASP A 1 87 ? -15.056 6.549 9.560 1.00 85.81 87 ASP A N 1
ATOM 698 C CA . ASP A 1 87 ? -14.042 6.597 10.605 1.00 85.81 87 ASP A CA 1
ATOM 699 C C . ASP A 1 87 ? -14.401 5.656 11.768 1.00 85.81 87 ASP A C 1
ATOM 701 O O . ASP A 1 87 ? -15.571 5.332 12.024 1.00 85.81 87 ASP A O 1
ATOM 705 N N . LEU A 1 88 ? -13.371 5.193 12.478 1.00 88.88 88 LEU A N 1
ATOM 706 C CA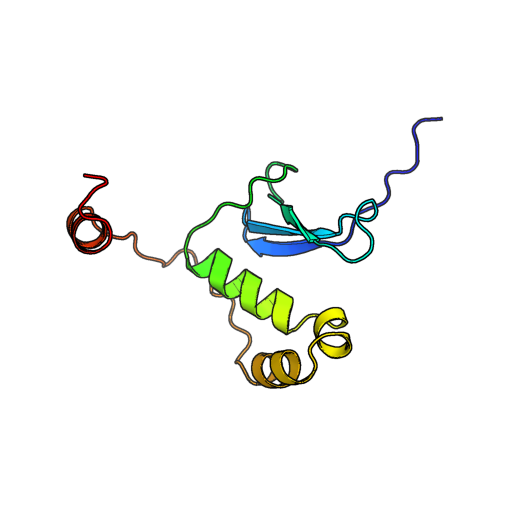 . LEU A 1 88 ? -13.547 4.513 13.758 1.00 88.88 88 LEU A CA 1
ATOM 707 C C . LEU A 1 88 ? -13.893 5.546 14.831 1.00 88.88 88 LEU A C 1
ATOM 709 O O . LEU A 1 88 ? -13.292 6.616 14.900 1.00 88.88 88 LEU A O 1
ATOM 713 N N . THR A 1 89 ? -14.845 5.210 15.695 1.00 92.31 89 THR A N 1
ATOM 714 C CA . THR A 1 89 ? -15.182 6.042 16.855 1.00 92.31 89 THR A CA 1
ATOM 715 C C . THR A 1 89 ? -14.094 5.958 17.928 1.00 92.31 89 THR A C 1
ATOM 717 O O . THR A 1 89 ? -13.368 4.967 18.020 1.00 92.31 89 THR A O 1
ATOM 720 N N . GLU A 1 90 ? -14.017 6.962 18.806 1.00 91.81 90 GLU A N 1
ATOM 721 C CA . GLU A 1 90 ? -13.106 6.939 19.963 1.00 91.81 90 GLU A CA 1
ATOM 722 C C . GLU A 1 90 ? -13.327 5.706 20.850 1.00 91.81 90 GLU A C 1
ATOM 724 O O . GLU A 1 90 ? -12.367 5.099 21.315 1.00 91.81 90 GLU A O 1
ATOM 729 N N . ALA A 1 91 ? -14.583 5.283 21.035 1.00 94.06 91 ALA A N 1
ATOM 730 C CA . ALA A 1 91 ? -14.915 4.090 21.810 1.00 94.06 91 ALA A CA 1
ATOM 731 C C . ALA A 1 91 ? -14.394 2.800 21.151 1.00 94.06 91 ALA A C 1
ATOM 733 O O . ALA A 1 91 ? -13.866 1.928 21.839 1.00 94.06 91 ALA A O 1
ATOM 734 N N . GLU A 1 92 ? -14.509 2.676 19.824 1.00 94.25 92 GLU A N 1
ATOM 735 C CA . GLU A 1 92 ? -13.961 1.537 19.072 1.00 94.25 92 GLU A CA 1
ATOM 736 C C . GLU A 1 92 ? -12.426 1.517 19.118 1.00 94.25 92 GLU A C 1
ATOM 738 O O . GLU A 1 92 ? -11.826 0.454 19.297 1.00 94.25 92 GLU A O 1
ATOM 743 N N . LEU A 1 93 ? -11.785 2.686 19.006 1.00 91.94 93 LEU A N 1
ATOM 744 C CA . LEU A 1 93 ? -10.333 2.817 19.130 1.00 91.94 93 LEU A CA 1
ATOM 745 C C . LEU A 1 93 ? -9.857 2.477 20.546 1.00 91.94 93 LEU A C 1
ATOM 747 O O . LEU A 1 93 ? -8.931 1.680 20.691 1.00 91.94 93 LEU A O 1
ATOM 751 N N . GLY A 1 94 ? -10.520 3.001 21.577 1.00 92.75 94 GLY A N 1
ATOM 752 C CA . GLY A 1 94 ? -10.210 2.719 22.979 1.00 92.75 94 GLY A CA 1
ATOM 753 C C . GLY A 1 94 ? -10.416 1.248 23.349 1.00 92.75 94 GLY A C 1
ATOM 754 O O . GLY A 1 94 ? -9.619 0.682 24.090 1.00 92.75 94 GLY A O 1
ATOM 755 N N . ALA A 1 95 ? -11.420 0.580 22.772 1.00 94.06 95 ALA A N 1
ATOM 756 C CA . ALA A 1 95 ? -11.607 -0.860 22.954 1.00 94.06 95 ALA A CA 1
ATOM 757 C C . ALA A 1 95 ? -10.464 -1.691 22.339 1.00 94.06 95 ALA A C 1
ATOM 759 O O . ALA A 1 95 ? -10.118 -2.751 22.865 1.00 94.06 95 ALA A O 1
ATOM 760 N N . ARG A 1 96 ? -9.870 -1.232 21.227 1.00 92.38 96 ARG A N 1
ATOM 761 C CA . ARG A 1 96 ? -8.768 -1.929 20.543 1.00 92.38 96 ARG A CA 1
ATOM 762 C C . ARG A 1 96 ? -7.388 -1.606 21.123 1.00 92.38 96 ARG A C 1
ATOM 764 O O . ARG A 1 96 ? -6.525 -2.492 21.119 1.00 92.38 96 ARG A O 1
ATOM 771 N N . PHE A 1 97 ? -7.189 -0.366 21.571 1.00 93.38 97 PHE A N 1
ATOM 772 C CA . PHE A 1 97 ? -5.933 0.200 22.069 1.00 93.38 97 PHE A CA 1
ATOM 773 C C . PHE A 1 97 ? -6.130 0.841 23.458 1.00 93.38 97 PHE A C 1
ATOM 775 O O . PHE A 1 97 ? -6.025 2.060 23.592 1.00 93.38 97 PHE A O 1
ATOM 782 N N . PRO A 1 98 ? -6.414 0.033 24.496 1.00 81.12 98 PRO A N 1
ATOM 783 C CA . PRO A 1 98 ? -6.832 0.534 25.808 1.00 81.12 98 PRO A CA 1
ATOM 784 C C . PRO A 1 98 ? -5.768 1.364 26.543 1.00 81.12 98 PRO A C 1
ATOM 786 O O . PRO A 1 98 ? -6.124 2.194 27.371 1.00 81.12 98 PRO A O 1
ATOM 789 N N . ASP A 1 99 ? -4.485 1.179 26.222 1.00 81.75 99 ASP A N 1
ATOM 790 C CA . ASP A 1 99 ? -3.363 1.838 26.910 1.00 81.75 99 ASP A CA 1
ATOM 791 C C . ASP A 1 99 ? -2.917 3.162 26.251 1.00 81.75 99 ASP A C 1
ATOM 793 O O . ASP A 1 99 ? -1.956 3.782 26.703 1.00 81.75 99 ASP A O 1
ATOM 797 N N . ASN A 1 100 ? -3.589 3.590 25.173 1.00 59.53 100 ASN A N 1
ATOM 798 C CA . ASN A 1 100 ? -3.282 4.819 24.423 1.00 59.53 100 ASN A CA 1
ATOM 799 C C . ASN A 1 100 ? -4.362 5.913 24.582 1.00 59.53 100 ASN A C 1
ATOM 801 O O . ASN A 1 100 ? -4.361 6.870 23.804 1.00 59.53 100 ASN A O 1
ATOM 805 N N . ALA A 1 101 ? -5.288 5.748 25.535 1.00 54.84 101 ALA A N 1
ATOM 806 C CA . ALA A 1 101 ? -6.372 6.686 25.843 1.00 54.84 101 ALA A CA 1
ATOM 807 C C . ALA A 1 101 ? -6.049 7.578 27.052 1.00 54.84 101 ALA A C 1
ATOM 809 O O . ALA A 1 101 ? -5.448 7.068 28.025 1.00 54.84 101 ALA A O 1
#

Radius of gyration: 16.65 Å; chains: 1; bounding box: 42×38×43 Å

pLDDT: mean 85.86, std 11.1, range [44.44, 96.19]